Protein AF-A0A2N5DD14-F1 (afdb_monomer)

Radius of gyration: 18.87 Å; Cα contacts (8 Å, |Δi|>4): 215; chains: 1; bounding box: 62×56×40 Å

pLDDT: mean 88.47, std 14.13, range [37.41, 98.44]

Secondary structure (DSSP, 8-state):
------------PPPPPPEEEE--HHHHTTSPPBSEEEE-SSEEEEEEE-SS---GGGEEEEEE-SSSS-EEEEEESS---------SEEEEEEETTTTT--S-SEEEE-S-B----

Mean predicted aligned error: 7.29 Å

Sequence (117 aa):
MLAGLLLSGCATVPSRPPRLLPGDPELYGELEPLLDVRSEPDALVIRLKSQGCLRKEDLRFFVEGKDAIPDVAFARRRLETCKTTGPGSAEIRFGWSELGIAGATAVRVLNPIGKAG

Solvent-accessible surface area (backbone atoms only — not comparable to full-atom values): 7132 Å² total; per-residue (Å²): 134,86,88,82,87,85,82,84,77,84,80,77,74,82,62,75,41,37,43,82,38,81,40,58,58,91,82,26,58,87,41,52,58,25,53,43,75,47,64,42,70,66,28,44,37,39,26,29,78,29,59,50,70,76,50,72,87,33,44,43,75,50,70,52,65,93,51,100,53,32,39,36,38,53,41,76,74,53,81,82,81,69,96,54,94,44,53,66,48,44,81,44,80,42,42,31,71,77,66,68,53,74,89,49,72,36,35,28,39,35,37,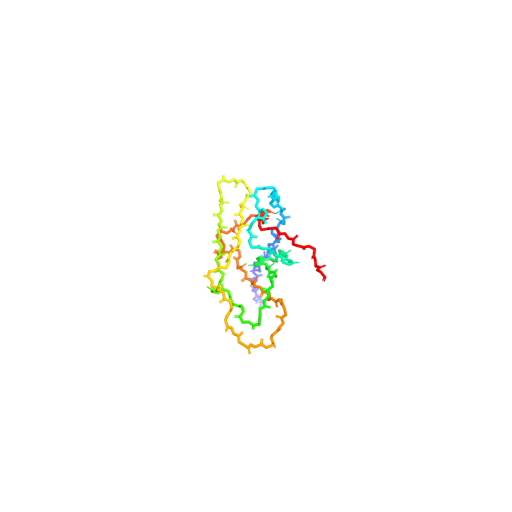33,69,48,78,78,126

Structure (mmCIF, N/CA/C/O backbone):
data_AF-A0A2N5DD14-F1
#
_entry.id   AF-A0A2N5DD14-F1
#
loop_
_atom_site.group_PDB
_atom_site.id
_atom_site.type_symbol
_atom_site.label_atom_id
_atom_site.label_alt_id
_atom_site.label_comp_id
_atom_site.label_asym_id
_atom_site.label_entity_id
_atom_site.label_seq_id
_atom_site.pdbx_PDB_ins_code
_atom_site.Cartn_x
_atom_site.Cartn_y
_atom_site.Cartn_z
_atom_site.occupancy
_atom_site.B_iso_or_equiv
_atom_site.auth_seq_id
_atom_site.auth_comp_id
_atom_site.auth_asym_id
_atom_site.auth_atom_id
_atom_site.pdbx_PDB_model_num
ATOM 1 N N . MET A 1 1 ? 43.335 -42.421 8.052 1.00 40.50 1 MET A N 1
ATOM 2 C CA . MET A 1 1 ? 43.584 -41.146 7.342 1.00 40.50 1 MET A CA 1
ATOM 3 C C . MET A 1 1 ? 42.245 -40.527 6.968 1.00 40.50 1 MET A C 1
ATOM 5 O O . MET A 1 1 ? 41.300 -41.273 6.758 1.00 40.50 1 MET A O 1
ATOM 9 N N . LEU A 1 2 ? 42.166 -39.196 7.042 1.00 48.41 2 LEU A N 1
ATOM 10 C CA . LEU A 1 2 ? 40.971 -38.378 7.285 1.00 48.41 2 LEU A CA 1
ATOM 11 C C . LEU A 1 2 ? 39.877 -38.439 6.202 1.00 48.41 2 LEU A C 1
ATOM 13 O O . LEU A 1 2 ? 40.163 -38.393 5.010 1.00 48.41 2 LEU A O 1
ATOM 17 N N . ALA A 1 3 ? 38.625 -38.424 6.670 1.00 54.78 3 ALA A N 1
ATOM 18 C CA . ALA A 1 3 ? 37.425 -38.104 5.905 1.00 54.78 3 ALA A CA 1
ATOM 19 C C . ALA A 1 3 ? 37.281 -36.579 5.745 1.00 54.78 3 ALA A C 1
ATOM 21 O O . ALA A 1 3 ? 37.425 -35.842 6.720 1.00 54.78 3 ALA A O 1
ATOM 22 N N . GLY A 1 4 ? 36.975 -36.111 4.534 1.00 58.41 4 GLY A N 1
ATOM 23 C CA . GLY A 1 4 ? 36.654 -34.711 4.250 1.00 58.41 4 GLY A CA 1
ATOM 24 C C . GLY A 1 4 ? 35.195 -34.571 3.826 1.00 58.41 4 GLY A C 1
ATOM 25 O O . GLY A 1 4 ? 34.841 -34.966 2.719 1.00 58.41 4 GLY A O 1
ATOM 26 N N . LEU A 1 5 ? 34.350 -34.013 4.698 1.00 62.62 5 LEU A N 1
ATOM 27 C CA . LEU A 1 5 ? 33.008 -33.555 4.336 1.00 62.62 5 LEU A CA 1
ATOM 28 C C . LEU A 1 5 ? 33.111 -32.154 3.719 1.00 62.62 5 LEU A C 1
ATOM 30 O O . LEU A 1 5 ? 33.449 -31.192 4.405 1.00 62.62 5 LEU A O 1
ATOM 34 N N . LEU A 1 6 ? 32.802 -32.041 2.429 1.00 67.19 6 LEU A N 1
ATOM 35 C CA . LEU A 1 6 ? 32.624 -30.761 1.747 1.00 67.19 6 LEU A CA 1
ATOM 36 C C . LEU A 1 6 ? 31.186 -30.277 1.983 1.00 67.19 6 LEU A C 1
ATOM 38 O O . LEU A 1 6 ? 30.246 -30.781 1.376 1.00 67.19 6 LEU A O 1
ATOM 42 N N . LEU A 1 7 ? 31.014 -29.306 2.878 1.00 65.31 7 LEU A N 1
ATOM 43 C CA . LEU A 1 7 ? 29.762 -28.568 3.049 1.00 65.31 7 LEU A CA 1
ATOM 44 C C . LEU A 1 7 ? 29.758 -27.379 2.078 1.00 65.31 7 LEU A C 1
ATOM 46 O O . LEU A 1 7 ? 30.344 -26.335 2.357 1.00 65.31 7 LEU A O 1
ATOM 50 N N . SER A 1 8 ? 29.105 -27.528 0.927 1.00 66.50 8 SER A N 1
ATOM 51 C CA . SER A 1 8 ? 28.766 -26.402 0.053 1.00 66.50 8 SER A CA 1
ATOM 52 C C . SER A 1 8 ? 27.584 -25.637 0.657 1.00 66.50 8 SER A C 1
ATOM 54 O O . SER A 1 8 ? 26.443 -26.093 0.587 1.00 66.50 8 SER A O 1
ATOM 56 N N . GLY A 1 9 ? 27.849 -24.489 1.281 1.00 64.25 9 GLY A N 1
ATOM 57 C CA . GLY A 1 9 ? 26.807 -23.577 1.751 1.00 64.25 9 GLY A CA 1
ATOM 58 C C . GLY A 1 9 ? 26.237 -22.753 0.596 1.00 64.25 9 GLY A C 1
ATOM 59 O O . GLY A 1 9 ? 26.970 -22.004 -0.047 1.00 64.25 9 GLY A O 1
ATOM 60 N N . CYS A 1 10 ? 24.932 -22.856 0.337 1.00 68.88 10 CYS A N 1
ATOM 61 C CA . CYS A 1 10 ? 24.231 -21.903 -0.521 1.00 68.88 10 CYS A CA 1
ATOM 62 C C . CYS A 1 10 ? 24.156 -20.554 0.201 1.00 68.88 10 CYS A C 1
ATOM 64 O O . CYS A 1 10 ? 23.363 -20.382 1.125 1.00 68.88 10 CYS A O 1
ATOM 66 N N . ALA A 1 11 ? 24.978 -19.591 -0.212 1.00 67.88 11 ALA A N 1
ATOM 67 C CA . ALA A 1 11 ? 24.823 -18.209 0.216 1.00 67.88 11 ALA A CA 1
ATOM 68 C C . ALA A 1 11 ? 23.589 -17.615 -0.481 1.00 67.88 11 ALA A C 1
ATOM 70 O O . ALA A 1 11 ? 23.653 -17.179 -1.629 1.00 67.88 11 ALA A O 1
ATOM 71 N N . THR A 1 12 ? 22.442 -17.613 0.197 1.00 64.75 12 THR A N 1
ATOM 72 C CA . THR A 1 12 ? 21.288 -16.818 -0.231 1.00 64.75 12 THR A CA 1
ATOM 73 C C . THR A 1 12 ? 21.621 -15.347 -0.010 1.00 64.75 12 THR A C 1
ATOM 75 O O . THR A 1 12 ? 21.676 -14.886 1.130 1.00 64.75 12 THR A O 1
ATOM 78 N N . VAL A 1 13 ? 21.885 -14.610 -1.091 1.00 63.03 13 VAL A N 1
ATOM 79 C CA . VAL A 1 13 ? 22.042 -13.152 -1.029 1.00 63.03 13 VAL A CA 1
ATOM 80 C C . VAL A 1 13 ? 20.707 -12.563 -0.560 1.00 63.03 13 VAL A C 1
ATOM 82 O O . VAL A 1 13 ? 19.687 -12.863 -1.185 1.00 63.03 13 VAL A O 1
ATOM 85 N N . PRO A 1 14 ? 20.673 -11.748 0.512 1.00 62.00 14 PRO A N 1
ATOM 86 C CA . PRO A 1 14 ? 19.450 -11.075 0.922 1.00 62.00 14 PRO A CA 1
ATOM 87 C C . PRO A 1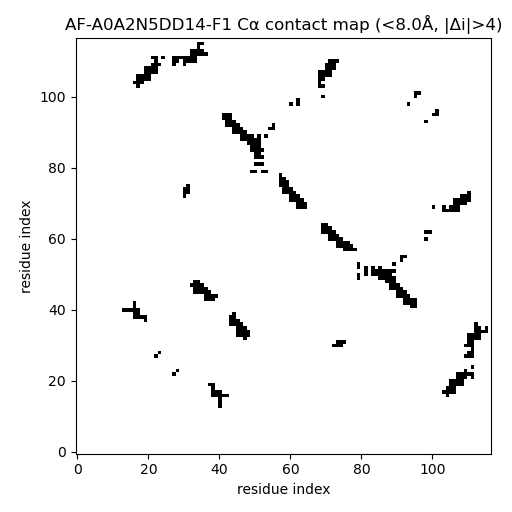 14 ? 18.913 -10.252 -0.248 1.00 62.00 14 PRO A C 1
ATOM 89 O O . PRO A 1 14 ? 19.606 -9.373 -0.770 1.00 62.00 14 PRO A O 1
ATOM 92 N N . SER A 1 15 ? 17.691 -10.544 -0.684 1.00 71.12 15 SER A N 1
ATOM 93 C CA . SER A 1 15 ? 17.016 -9.745 -1.698 1.00 71.12 15 SER A CA 1
ATOM 94 C C . SER A 1 15 ? 16.822 -8.337 -1.147 1.00 71.12 15 SER A C 1
ATOM 96 O O . SER A 1 15 ? 16.156 -8.135 -0.130 1.00 71.12 15 SER A O 1
ATOM 98 N N . ARG A 1 16 ? 17.442 -7.347 -1.798 1.00 87.12 16 ARG A N 1
ATOM 99 C CA . ARG A 1 16 ? 17.208 -5.941 -1.471 1.00 87.12 16 ARG A CA 1
ATOM 100 C C . ARG A 1 16 ? 15.715 -5.648 -1.682 1.00 87.12 16 ARG A C 1
ATOM 102 O O . ARG A 1 16 ? 15.214 -5.974 -2.758 1.00 87.12 16 ARG A O 1
ATOM 109 N N . PRO A 1 17 ? 15.024 -5.023 -0.714 1.00 91.94 17 PRO A N 1
ATOM 110 C CA . PRO A 1 17 ? 13.628 -4.650 -0.890 1.00 91.94 17 PRO A CA 1
ATOM 111 C C . PRO A 1 17 ? 13.452 -3.686 -2.079 1.00 91.94 17 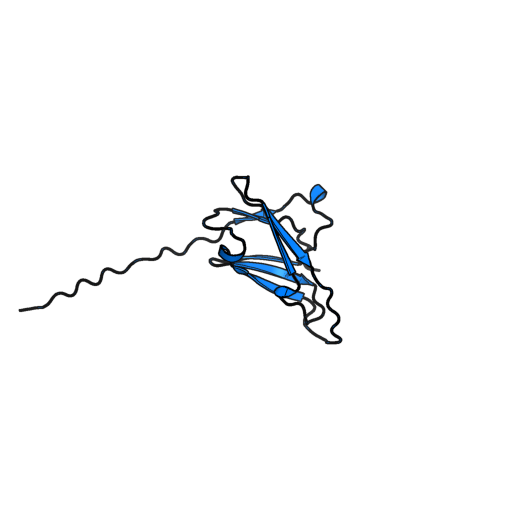PRO A C 1
ATOM 113 O O . PRO A 1 17 ? 14.332 -2.842 -2.305 1.00 91.94 17 PRO A O 1
ATOM 116 N N . PRO A 1 18 ? 12.336 -3.765 -2.829 1.00 95.12 18 PRO A N 1
ATOM 117 C CA . PRO A 1 18 ? 12.037 -2.817 -3.897 1.00 95.12 18 PRO A CA 1
ATOM 118 C C . PRO A 1 18 ? 12.021 -1.376 -3.376 1.00 95.12 18 PRO A C 1
ATOM 120 O O . PRO A 1 18 ? 11.519 -1.108 -2.284 1.00 95.12 18 PRO A O 1
ATOM 123 N N . ARG A 1 19 ? 12.520 -0.412 -4.154 1.00 97.31 19 ARG A N 1
ATOM 124 C CA . ARG A 1 19 ? 12.324 1.009 -3.818 1.00 97.31 19 ARG A CA 1
ATOM 125 C C . ARG A 1 19 ? 10.861 1.402 -4.009 1.00 97.31 19 ARG A C 1
ATOM 127 O O . ARG A 1 19 ? 10.248 1.001 -4.992 1.00 97.31 19 ARG A O 1
ATOM 134 N N . LEU A 1 20 ? 10.331 2.233 -3.120 1.00 97.81 20 LEU A N 1
ATOM 135 C CA . LEU A 1 20 ? 8.981 2.772 -3.266 1.00 97.81 20 LEU A CA 1
ATOM 136 C C . LEU A 1 20 ? 9.019 4.074 -4.056 1.00 97.81 20 LEU A C 1
ATOM 138 O O . LEU A 1 20 ? 9.810 4.966 -3.750 1.00 97.81 20 LEU A O 1
ATOM 142 N N . LEU A 1 21 ? 8.163 4.169 -5.067 1.00 97.38 21 LEU A N 1
ATOM 143 C CA . LEU A 1 21 ? 7.899 5.396 -5.805 1.00 97.38 21 LEU A CA 1
ATOM 144 C C . LEU A 1 21 ? 6.481 5.883 -5.489 1.00 97.38 21 LEU A C 1
ATOM 146 O O . LEU A 1 21 ? 5.579 5.054 -5.351 1.00 97.38 21 LEU A O 1
ATOM 150 N N . PRO A 1 22 ? 6.257 7.200 -5.393 1.00 95.88 22 PRO A N 1
ATOM 151 C CA . PRO A 1 22 ? 4.915 7.731 -5.222 1.00 95.88 22 PRO A CA 1
ATOM 152 C C . PRO A 1 22 ? 4.106 7.610 -6.522 1.00 95.88 22 PRO A C 1
ATOM 154 O O . PRO A 1 22 ? 4.656 7.695 -7.630 1.00 95.88 22 PRO A O 1
ATOM 157 N N . GLY A 1 23 ? 2.798 7.412 -6.373 1.00 94.38 23 GLY A N 1
ATOM 158 C CA . GLY A 1 23 ? 1.809 7.671 -7.415 1.00 94.38 23 GLY A CA 1
ATOM 159 C C . GLY A 1 23 ? 1.600 9.166 -7.654 1.00 94.38 23 GLY A C 1
ATOM 160 O O . GLY A 1 23 ? 2.061 10.007 -6.881 1.00 94.38 23 GLY A O 1
ATOM 161 N N . ASP A 1 24 ? 0.899 9.485 -8.739 1.00 93.31 24 ASP A N 1
ATOM 162 C CA . ASP A 1 24 ? 0.490 10.853 -9.049 1.00 93.31 24 ASP A CA 1
ATOM 163 C C . ASP A 1 24 ? -0.698 11.274 -8.155 1.00 93.31 24 ASP A C 1
ATOM 165 O O . ASP A 1 24 ? -1.774 10.673 -8.253 1.00 93.31 24 ASP A O 1
ATOM 169 N N . PRO A 1 25 ? -0.538 12.280 -7.274 1.00 89.12 25 PRO A N 1
ATOM 170 C CA . PRO A 1 25 ? -1.609 12.714 -6.384 1.00 89.12 25 PRO A CA 1
ATOM 171 C C . PRO A 1 25 ? -2.804 13.335 -7.122 1.00 89.12 25 PRO A C 1
ATOM 173 O O . PRO A 1 25 ? -3.910 13.286 -6.586 1.00 89.12 25 PRO A O 1
ATOM 176 N N . GLU A 1 26 ? -2.622 13.889 -8.325 1.00 91.62 26 GLU A N 1
ATOM 177 C CA . GLU A 1 26 ? -3.724 14.467 -9.109 1.00 91.62 26 GLU A CA 1
ATOM 178 C C . GLU A 1 26 ? -4.627 13.379 -9.702 1.00 91.62 26 GLU A C 1
ATOM 180 O O . GLU A 1 26 ? -5.833 13.573 -9.839 1.00 91.62 26 GLU A O 1
ATOM 185 N N . LEU A 1 27 ? -4.056 12.210 -10.009 1.00 93.06 27 LEU A N 1
ATOM 186 C CA . LEU A 1 27 ? -4.790 11.075 -10.573 1.00 93.06 27 LEU A CA 1
ATOM 187 C C . LEU A 1 27 ? -5.386 10.156 -9.501 1.00 93.06 27 LEU A C 1
ATOM 189 O O . LEU A 1 27 ? -6.436 9.554 -9.719 1.00 93.06 27 LEU A O 1
ATOM 193 N N . TYR A 1 28 ? -4.718 10.031 -8.352 1.00 94.06 28 TYR A N 1
ATOM 194 C CA . TYR A 1 28 ? -5.025 9.005 -7.350 1.00 94.06 28 TYR A CA 1
ATOM 195 C C . TYR A 1 28 ? -5.390 9.560 -5.966 1.00 94.06 28 TYR A C 1
ATOM 197 O O . TYR A 1 28 ? -5.485 8.795 -5.006 1.00 94.06 28 TYR A O 1
ATOM 205 N N . GLY A 1 29 ? -5.634 10.869 -5.844 1.00 90.56 29 GLY A N 1
ATOM 206 C CA . GLY A 1 29 ? -5.934 11.535 -4.569 1.00 90.56 29 GLY A CA 1
ATOM 207 C C . GLY A 1 29 ? -7.165 11.005 -3.819 1.00 90.56 29 GLY A C 1
ATOM 208 O O . GLY A 1 29 ? -7.225 11.123 -2.599 1.00 90.56 29 GLY A O 1
ATOM 209 N N . GLU A 1 30 ? -8.103 10.368 -4.524 1.00 91.81 30 GLU A N 1
ATOM 210 C CA . GLU A 1 30 ? -9.331 9.787 -3.955 1.00 91.81 30 GLU A CA 1
ATOM 211 C C . GLU A 1 30 ? -9.169 8.325 -3.488 1.00 91.81 30 GLU A C 1
ATOM 213 O O . GLU A 1 30 ? -10.113 7.727 -2.964 1.00 91.81 30 GLU A O 1
ATOM 218 N N . LEU A 1 31 ? -7.997 7.705 -3.689 1.00 95.56 31 LEU A N 1
ATOM 219 C CA . LEU A 1 31 ? -7.730 6.359 -3.171 1.00 95.56 31 LEU A CA 1
ATOM 220 C C . LEU A 1 31 ? -7.606 6.366 -1.640 1.00 95.56 31 LEU A C 1
ATOM 222 O O . LEU A 1 31 ? -7.332 7.393 -1.025 1.00 95.56 31 LEU A O 1
ATOM 226 N N . GLU A 1 32 ? -7.751 5.187 -1.019 1.00 94.75 32 GLU A N 1
ATOM 227 C CA . GLU A 1 32 ? -7.600 5.030 0.435 1.00 94.75 32 GLU A CA 1
ATOM 228 C C . GLU A 1 32 ? -6.255 5.626 0.896 1.00 94.75 32 GLU A C 1
ATOM 230 O O . GLU A 1 32 ? -5.201 5.146 0.466 1.00 94.75 32 GLU A O 1
ATOM 235 N N . PRO A 1 33 ? -6.249 6.641 1.772 1.00 95.06 33 PRO A N 1
ATOM 236 C CA . PRO A 1 33 ? -5.013 7.267 2.202 1.00 95.06 33 PRO A CA 1
ATOM 237 C C . PRO A 1 33 ? -4.238 6.356 3.155 1.00 95.06 33 PRO A C 1
ATOM 239 O O . PRO A 1 33 ? -4.772 5.836 4.141 1.00 95.06 33 PRO A O 1
ATOM 242 N N . LEU A 1 34 ? -2.944 6.207 2.886 1.00 97.25 34 LEU A N 1
ATOM 243 C CA . LEU A 1 34 ? -2.009 5.548 3.790 1.00 97.25 34 LEU A CA 1
ATOM 244 C C . LEU A 1 34 ? -1.419 6.584 4.748 1.00 97.25 34 LEU A C 1
ATOM 246 O O . LEU A 1 34 ? -1.117 7.710 4.366 1.00 97.25 34 LEU A O 1
ATOM 250 N N . LEU A 1 35 ? -1.230 6.198 6.003 1.00 96.81 35 LEU A N 1
ATOM 251 C CA . LEU A 1 35 ? -0.475 6.974 6.988 1.00 96.81 35 LEU A CA 1
ATOM 252 C C . LEU A 1 35 ? 1.034 6.765 6.838 1.00 96.81 35 LEU A C 1
ATOM 254 O O . LEU A 1 35 ? 1.811 7.624 7.239 1.00 96.81 35 LEU A O 1
ATOM 258 N N . ASP A 1 36 ? 1.440 5.595 6.345 1.00 97.12 36 ASP A N 1
ATOM 259 C CA . ASP A 1 36 ? 2.831 5.242 6.076 1.00 97.12 36 ASP A CA 1
ATOM 260 C C . ASP A 1 36 ? 2.899 4.037 5.133 1.00 97.12 36 ASP A C 1
ATOM 262 O O . ASP A 1 36 ? 1.960 3.234 5.057 1.00 97.12 36 ASP A O 1
ATOM 266 N N . VAL A 1 37 ? 4.026 3.893 4.445 1.00 97.94 37 VAL A N 1
ATOM 267 C CA . VAL A 1 37 ? 4.341 2.716 3.642 1.00 97.94 37 VAL A CA 1
ATOM 268 C C . VAL A 1 37 ? 5.842 2.461 3.647 1.00 97.94 37 VAL A C 1
ATOM 270 O O . VAL A 1 37 ? 6.650 3.359 3.417 1.00 97.94 37 VAL A O 1
ATOM 273 N N . ARG A 1 38 ? 6.227 1.207 3.884 1.00 97.62 38 ARG A N 1
ATOM 274 C CA . ARG A 1 38 ? 7.629 0.786 3.905 1.00 97.62 38 ARG A CA 1
ATOM 275 C C . ARG A 1 38 ? 7.834 -0.512 3.147 1.00 97.62 38 ARG A C 1
ATOM 277 O O . ARG A 1 38 ? 6.987 -1.403 3.145 1.00 97.62 38 ARG A O 1
ATOM 284 N N . SER A 1 39 ? 8.997 -0.601 2.522 1.00 97.56 39 SER A N 1
ATOM 285 C CA . SER A 1 39 ? 9.439 -1.779 1.794 1.00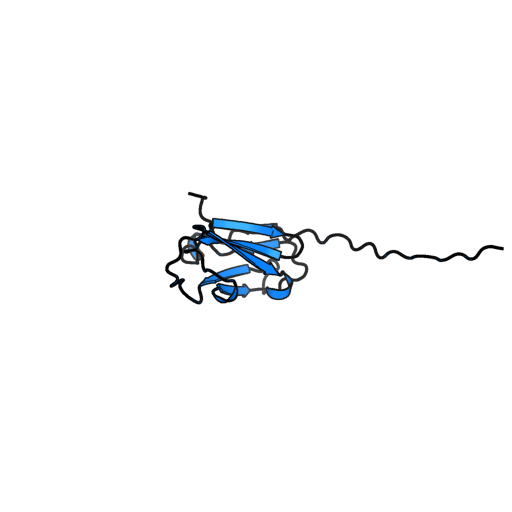 97.56 39 SER A CA 1
ATOM 286 C C . SER A 1 39 ? 10.391 -2.584 2.667 1.00 97.56 39 SER A C 1
ATOM 288 O O . SER A 1 39 ? 11.411 -2.065 3.123 1.00 97.56 39 SER A O 1
ATOM 290 N N . GLU A 1 40 ? 10.050 -3.843 2.907 1.00 96.06 40 GLU A N 1
ATOM 291 C CA . GLU A 1 40 ? 10.856 -4.811 3.645 1.00 96.06 40 GLU A CA 1
ATOM 292 C C . GLU A 1 40 ? 11.276 -5.965 2.719 1.00 96.06 40 GLU A C 1
ATOM 294 O O . GLU A 1 40 ? 10.686 -6.134 1.651 1.00 96.06 40 GLU A O 1
ATOM 299 N N . PRO A 1 41 ? 12.310 -6.759 3.060 1.00 94.00 41 PRO A N 1
ATOM 300 C CA . PRO A 1 41 ? 12.849 -7.774 2.148 1.00 94.00 41 PRO A CA 1
ATOM 301 C C . PRO A 1 41 ? 11.817 -8.774 1.600 1.00 94.00 41 PRO A C 1
ATOM 303 O O . PRO A 1 41 ? 11.923 -9.188 0.448 1.00 94.00 41 PRO A O 1
ATOM 306 N N . ASP A 1 42 ? 10.812 -9.138 2.398 1.00 94.25 42 ASP A N 1
ATOM 307 C CA . ASP A 1 42 ? 9.771 -10.123 2.074 1.00 94.25 42 ASP A CA 1
ATOM 308 C C . ASP A 1 42 ? 8.361 -9.520 1.925 1.00 94.25 42 ASP A C 1
ATOM 310 O O . ASP A 1 42 ? 7.438 -10.236 1.521 1.00 94.25 42 ASP A O 1
ATOM 314 N N . ALA A 1 43 ? 8.170 -8.224 2.203 1.00 96.94 43 ALA A N 1
ATOM 315 C CA . ALA A 1 43 ? 6.847 -7.608 2.148 1.00 96.94 43 ALA A CA 1
ATOM 316 C C . ALA A 1 43 ? 6.815 -6.095 1.902 1.00 96.94 43 ALA A C 1
ATOM 318 O O . ALA A 1 43 ? 7.734 -5.354 2.248 1.00 96.94 43 ALA A O 1
ATOM 319 N N . LEU A 1 44 ? 5.657 -5.641 1.428 1.00 98.25 44 LEU A N 1
ATOM 320 C CA . LEU A 1 44 ? 5.197 -4.263 1.537 1.00 98.25 44 LEU A CA 1
ATOM 321 C C . LEU A 1 44 ? 4.374 -4.122 2.819 1.00 98.25 44 LEU A C 1
ATOM 323 O O . LEU A 1 44 ? 3.396 -4.851 3.016 1.00 98.25 44 LEU A O 1
ATOM 327 N N . VAL A 1 45 ? 4.747 -3.189 3.693 1.00 98.44 45 VAL A N 1
ATOM 328 C CA . VAL A 1 45 ? 3.960 -2.878 4.891 1.00 98.44 45 VAL A CA 1
ATOM 329 C C . VAL A 1 45 ? 3.316 -1.517 4.736 1.00 98.44 45 VAL A C 1
ATOM 331 O O . VAL A 1 45 ? 4.000 -0.525 4.487 1.00 98.44 45 VAL A O 1
ATOM 334 N N . ILE A 1 46 ? 1.999 -1.480 4.905 1.00 98.44 46 ILE A N 1
ATOM 335 C CA . ILE A 1 46 ? 1.203 -0.257 4.872 1.00 98.44 46 ILE A CA 1
ATOM 336 C C . ILE A 1 46 ? 0.631 0.021 6.254 1.00 98.44 46 ILE A C 1
ATOM 338 O O . ILE A 1 46 ? 0.261 -0.903 6.982 1.00 98.44 46 ILE A O 1
ATOM 342 N N . ARG A 1 47 ? 0.512 1.297 6.603 1.00 98.06 47 ARG A N 1
ATOM 343 C CA . ARG A 1 47 ? -0.192 1.746 7.803 1.00 98.06 47 ARG A CA 1
ATOM 344 C C . ARG A 1 47 ? -1.368 2.605 7.389 1.00 98.06 47 ARG A C 1
ATOM 346 O O . ARG A 1 47 ? -1.200 3.527 6.600 1.00 98.06 47 ARG A O 1
ATOM 353 N N . LEU A 1 48 ? -2.551 2.326 7.924 1.00 96.06 48 LEU A N 1
ATOM 354 C CA . LEU A 1 48 ? -3.774 3.082 7.632 1.00 96.06 48 LEU A CA 1
ATOM 355 C C . LEU A 1 48 ? -4.490 3.435 8.928 1.00 96.06 48 LEU A C 1
ATOM 357 O O . LEU A 1 48 ? -4.230 2.832 9.972 1.00 96.06 48 LEU A O 1
ATOM 361 N N . LYS A 1 49 ? -5.427 4.382 8.860 1.00 94.69 49 LYS A N 1
ATOM 362 C CA . LYS A 1 49 ? -6.328 4.681 9.979 1.00 94.69 49 LYS A CA 1
ATOM 363 C C . LYS A 1 49 ? -7.118 3.426 10.369 1.00 94.69 49 LYS A C 1
ATOM 365 O O . LYS A 1 49 ? -7.497 2.645 9.503 1.00 94.69 49 LYS A O 1
ATOM 370 N N . SER A 1 50 ? -7.367 3.221 11.654 1.00 94.38 50 SER A N 1
ATOM 371 C CA . SER A 1 50 ? -8.104 2.056 12.151 1.00 94.38 50 SER A CA 1
ATOM 372 C C . SER A 1 50 ? -9.010 2.449 13.310 1.00 94.38 50 SER A C 1
ATOM 374 O O . SER A 1 50 ? -8.693 3.376 14.057 1.00 94.38 50 SER A O 1
ATOM 376 N N . GLN A 1 51 ? -10.135 1.752 13.455 1.00 92.88 51 GLN A N 1
ATOM 377 C CA . GLN A 1 51 ? -10.975 1.781 14.659 1.00 92.88 51 GLN A CA 1
ATOM 378 C C . GLN A 1 51 ? -10.591 0.665 15.646 1.00 92.88 51 GLN A C 1
ATOM 380 O O . GLN A 1 51 ? -11.210 0.515 16.697 1.00 92.88 51 GLN A O 1
ATOM 385 N N . GLY A 1 52 ? -9.548 -0.109 15.333 1.00 92.75 52 GLY A N 1
ATOM 386 C CA . GLY A 1 52 ? -8.987 -1.132 16.208 1.00 92.75 52 GLY A CA 1
ATOM 387 C C . GLY A 1 52 ? -9.319 -2.564 15.811 1.00 92.75 52 GLY A C 1
ATOM 388 O O . GLY A 1 52 ? -8.891 -3.484 16.505 1.00 92.75 52 GLY A O 1
ATOM 389 N N . CYS A 1 53 ? -10.061 -2.778 14.724 1.00 92.75 53 CYS A N 1
ATOM 390 C CA . CYS A 1 53 ? -10.383 -4.120 14.244 1.00 92.75 53 CYS A CA 1
ATOM 391 C C . CYS A 1 53 ? -10.073 -4.348 12.766 1.00 92.75 53 CYS A C 1
ATOM 393 O O . CYS A 1 53 ? -10.425 -5.414 12.267 1.00 92.75 53 CYS A O 1
ATOM 395 N N . LEU A 1 54 ? -9.408 -3.409 12.084 1.00 94.75 54 LEU A N 1
ATOM 396 C CA . LEU A 1 54 ? -8.957 -3.600 10.709 1.00 94.75 54 LEU A CA 1
ATOM 397 C C . LEU A 1 54 ? -8.084 -4.851 10.580 1.00 94.75 54 LEU A C 1
ATOM 399 O O . LEU A 1 54 ? -7.044 -4.963 11.236 1.00 94.75 54 LEU A O 1
ATOM 403 N N . ARG A 1 55 ? -8.480 -5.764 9.692 1.00 94.88 55 ARG A N 1
ATOM 404 C CA . ARG A 1 55 ? -7.694 -6.945 9.338 1.00 94.88 55 ARG A CA 1
ATOM 405 C C . ARG A 1 55 ? -7.318 -6.926 7.869 1.00 94.88 55 ARG A C 1
ATOM 407 O O . ARG A 1 55 ? -7.901 -6.221 7.050 1.00 94.88 55 ARG A O 1
ATOM 414 N N . LYS A 1 56 ? -6.345 -7.754 7.511 1.00 97.06 56 LYS A N 1
ATOM 415 C CA . LYS A 1 56 ? -5.854 -7.848 6.138 1.00 97.06 56 LYS A CA 1
ATOM 416 C C . LYS A 1 56 ? -6.951 -8.254 5.148 1.00 97.06 56 LYS A C 1
ATOM 418 O O . LYS A 1 56 ? -7.018 -7.709 4.052 1.00 97.06 56 LYS A O 1
ATOM 423 N N . GLU A 1 57 ? -7.847 -9.155 5.544 1.00 96.38 57 GLU A N 1
ATOM 424 C CA . GLU A 1 57 ? -8.985 -9.608 4.735 1.00 96.38 57 GLU A CA 1
ATOM 425 C C . GLU A 1 57 ? -10.046 -8.523 4.466 1.00 96.38 57 GLU A C 1
ATOM 427 O O . GLU A 1 57 ? -10.866 -8.677 3.548 1.00 96.38 57 GLU A O 1
ATOM 432 N N . ASP A 1 58 ? -10.022 -7.435 5.245 1.00 97.00 58 ASP A N 1
ATOM 433 C CA . ASP A 1 58 ? -10.853 -6.242 5.051 1.00 97.00 58 ASP A CA 1
ATOM 434 C C . ASP A 1 58 ? -10.285 -5.301 3.997 1.00 97.00 58 ASP A C 1
ATOM 436 O O . ASP A 1 58 ? -10.969 -4.365 3.583 1.00 97.00 58 ASP A O 1
ATOM 440 N N . LEU A 1 59 ? -9.065 -5.563 3.534 1.00 97.94 59 LEU A N 1
ATOM 441 C CA . LEU A 1 59 ? -8.435 -4.844 2.448 1.00 97.94 59 LEU A CA 1
ATOM 442 C C . LEU A 1 59 ? -8.493 -5.647 1.144 1.00 97.94 59 LEU A C 1
ATOM 444 O O . LEU A 1 59 ? -8.686 -6.870 1.086 1.00 97.94 59 LEU A O 1
ATOM 448 N N . ARG A 1 60 ? -8.351 -4.909 0.055 1.00 97.88 60 ARG A N 1
ATOM 449 C CA . ARG A 1 60 ? -8.085 -5.406 -1.287 1.00 97.88 60 ARG A CA 1
ATOM 450 C C . ARG A 1 60 ? -6.889 -4.663 -1.834 1.00 97.88 60 ARG A C 1
ATOM 452 O O . ARG A 1 60 ? -6.688 -3.501 -1.495 1.00 97.88 60 ARG A O 1
ATOM 459 N N . PHE A 1 61 ? -6.129 -5.342 -2.678 1.00 97.94 61 PHE A N 1
ATOM 460 C CA . PHE A 1 61 ? -5.084 -4.720 -3.464 1.00 97.94 61 PHE A CA 1
ATOM 461 C C . PHE A 1 61 ? -5.381 -4.888 -4.952 1.00 97.94 61 PHE A C 1
ATOM 463 O O . PHE A 1 61 ? -6.053 -5.838 -5.361 1.00 97.94 61 PHE A O 1
ATOM 470 N N . PHE A 1 62 ? -4.872 -3.953 -5.739 1.00 97.56 62 PHE A N 1
ATOM 471 C CA . PHE A 1 62 ? -4.817 -4.003 -7.190 1.00 97.56 62 PHE A CA 1
ATOM 472 C C . PHE A 1 62 ? -3.360 -3.835 -7.611 1.00 97.56 62 PHE A C 1
ATOM 474 O O . PHE A 1 62 ? -2.661 -3.000 -7.037 1.00 97.56 62 PHE A O 1
ATOM 481 N N . VAL A 1 63 ? -2.915 -4.633 -8.582 1.00 97.69 63 VAL A N 1
ATOM 482 C CA . VAL A 1 63 ? -1.568 -4.554 -9.154 1.00 97.69 63 VAL A CA 1
ATOM 483 C C . VAL A 1 63 ? -1.685 -4.506 -10.671 1.00 97.69 63 VAL A C 1
ATOM 485 O O . VAL A 1 63 ? -2.322 -5.376 -11.265 1.00 97.69 63 VAL A O 1
ATOM 488 N N . GLU A 1 64 ? -1.059 -3.507 -11.287 1.00 95.19 64 GLU A N 1
ATOM 489 C CA . GLU A 1 64 ? -0.882 -3.411 -12.738 1.00 95.19 64 GLU A CA 1
ATOM 490 C C . GLU A 1 64 ? 0.612 -3.535 -13.048 1.00 95.19 64 GLU A C 1
ATOM 492 O O . GLU A 1 64 ? 1.444 -2.833 -12.478 1.00 95.19 64 GLU A O 1
ATOM 497 N N . GLY A 1 65 ? 0.951 -4.489 -13.914 1.00 87.44 65 GLY A N 1
ATOM 498 C CA . GLY A 1 65 ? 2.330 -4.925 -14.156 1.00 87.44 65 GLY A CA 1
ATOM 499 C C . GLY A 1 65 ? 2.778 -4.790 -15.608 1.00 87.44 65 GLY A C 1
ATOM 500 O O . GLY A 1 65 ? 3.781 -5.392 -15.980 1.00 87.44 65 GLY A O 1
ATOM 501 N N . LYS A 1 66 ? 2.027 -4.069 -16.451 1.00 75.62 66 LYS A N 1
ATOM 502 C CA . LYS A 1 66 ? 2.385 -3.863 -17.869 1.00 75.62 66 LYS A CA 1
ATOM 503 C C . LYS A 1 66 ? 3.671 -3.059 -18.060 1.00 75.62 66 LYS A C 1
ATOM 505 O O . LYS A 1 66 ? 4.324 -3.216 -19.088 1.00 75.62 66 LYS A O 1
ATOM 510 N N . ASP A 1 67 ? 4.038 -2.244 -17.078 1.00 76.75 67 ASP A N 1
ATOM 511 C CA . ASP A 1 67 ? 5.236 -1.415 -17.113 1.00 76.75 67 ASP A CA 1
ATOM 512 C C . A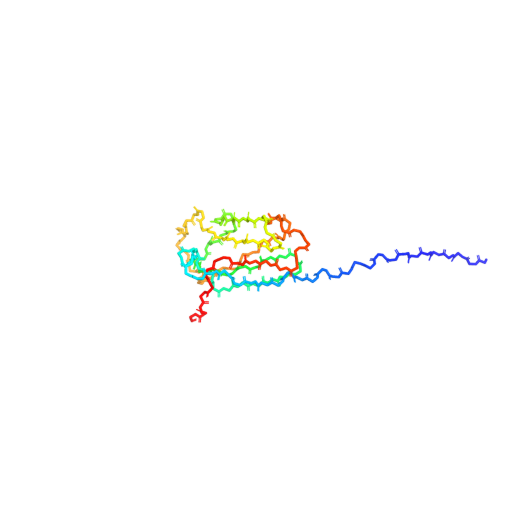SP A 1 67 ? 6.420 -2.066 -16.390 1.00 76.75 67 ASP A C 1
ATOM 514 O O . ASP A 1 67 ? 6.280 -2.986 -15.586 1.00 76.75 67 ASP A O 1
ATOM 518 N N . ALA A 1 68 ? 7.624 -1.539 -16.636 1.00 86.44 68 ALA A N 1
ATOM 519 C CA . ALA A 1 68 ? 8.846 -1.996 -15.968 1.00 86.44 68 ALA A CA 1
ATOM 520 C C . ALA A 1 68 ? 8.817 -1.813 -14.434 1.00 86.44 68 ALA A C 1
ATOM 522 O O . ALA A 1 68 ? 9.611 -2.430 -13.721 1.00 86.44 68 ALA A O 1
ATOM 523 N N . ILE A 1 69 ? 7.933 -0.946 -13.931 1.00 96.06 69 ILE A N 1
ATOM 524 C CA . ILE A 1 69 ? 7.698 -0.699 -12.509 1.00 96.06 69 ILE A CA 1
ATOM 525 C C . ILE A 1 69 ? 6.222 -1.001 -12.254 1.00 96.06 69 ILE A C 1
ATOM 527 O O . ILE A 1 69 ? 5.390 -0.258 -12.767 1.00 96.06 69 ILE A O 1
ATOM 531 N N . PRO A 1 70 ? 5.883 -2.053 -11.491 1.00 97.12 70 PRO A N 1
ATOM 532 C CA . PRO A 1 70 ? 4.495 -2.359 -11.197 1.00 97.12 70 PRO A CA 1
ATOM 533 C C . PRO A 1 70 ? 3.890 -1.287 -10.291 1.00 97.12 70 PRO A C 1
ATOM 535 O O . PRO A 1 70 ? 4.525 -0.818 -9.335 1.00 97.12 70 PRO A O 1
ATOM 538 N N . ASP A 1 71 ? 2.640 -0.959 -10.579 1.00 97.81 71 ASP A N 1
ATOM 539 C CA . ASP A 1 71 ? 1.812 -0.081 -9.770 1.00 97.81 71 ASP A CA 1
ATOM 540 C C . ASP A 1 71 ? 0.983 -0.927 -8.797 1.00 97.81 71 ASP A C 1
ATOM 542 O O . ASP A 1 71 ? 0.415 -1.951 -9.182 1.00 97.81 71 ASP A O 1
ATOM 546 N N . VAL A 1 72 ? 0.892 -0.504 -7.534 1.00 98.44 72 VAL A N 1
ATOM 547 C C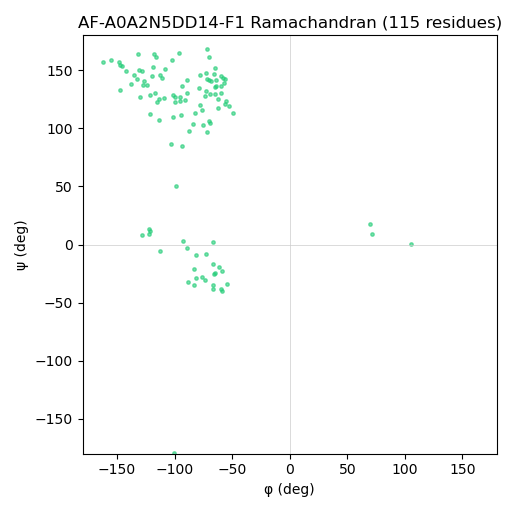A . VAL A 1 72 ? 0.058 -1.140 -6.506 1.00 98.44 72 VAL A CA 1
ATOM 548 C C . VAL A 1 72 ? -0.848 -0.121 -5.826 1.00 98.44 72 VAL A C 1
ATOM 550 O O . VAL A 1 72 ? -0.417 0.975 -5.461 1.00 98.44 72 VAL A O 1
ATOM 553 N N . ALA A 1 73 ? -2.103 -0.507 -5.614 1.00 98.31 73 ALA A N 1
ATOM 554 C CA . ALA A 1 73 ? -3.081 0.251 -4.845 1.00 98.31 73 ALA A CA 1
ATOM 555 C C . ALA A 1 73 ? -3.781 -0.639 -3.813 1.00 98.31 73 ALA A C 1
ATOM 557 O O . ALA A 1 73 ? -3.996 -1.825 -4.053 1.00 98.31 73 ALA A O 1
ATOM 558 N N . PHE A 1 74 ? -4.194 -0.052 -2.693 1.00 98.31 74 PHE A N 1
ATOM 559 C CA . PHE A 1 74 ? -4.950 -0.686 -1.617 1.00 98.31 74 PHE A CA 1
ATOM 560 C C . PHE A 1 74 ? -6.297 0.009 -1.420 1.00 98.31 74 PHE A C 1
ATOM 562 O O . PHE A 1 74 ? -6.406 1.223 -1.558 1.00 98.31 74 PHE A O 1
ATOM 569 N N . ALA A 1 75 ? -7.329 -0.748 -1.067 1.00 97.12 75 ALA A N 1
ATOM 570 C CA . ALA A 1 75 ? -8.651 -0.213 -0.763 1.00 97.12 75 ALA A CA 1
ATOM 571 C C . ALA A 1 75 ? -9.330 -1.030 0.335 1.00 97.12 75 ALA A C 1
ATOM 573 O O . ALA A 1 75 ? -9.084 -2.232 0.478 1.00 97.12 75 ALA A O 1
ATOM 574 N N . ARG A 1 76 ? -10.237 -0.402 1.087 1.00 96.56 76 ARG A N 1
ATOM 575 C CA . ARG A 1 76 ? -11.117 -1.128 2.006 1.00 96.56 76 ARG A CA 1
ATOM 576 C C . ARG A 1 76 ? -12.192 -1.870 1.233 1.00 96.56 76 ARG A C 1
ATOM 578 O O . ARG A 1 76 ? -12.947 -1.289 0.463 1.00 96.56 76 ARG A O 1
ATOM 585 N N . ARG A 1 77 ? -12.313 -3.163 1.511 1.00 96.31 77 ARG A N 1
ATOM 586 C CA . ARG A 1 77 ? -13.470 -3.976 1.129 1.00 96.31 77 ARG A CA 1
ATOM 587 C C . ARG A 1 77 ? -14.614 -3.843 2.124 1.00 96.31 77 ARG A C 1
ATOM 589 O O . ARG A 1 77 ? -15.771 -3.961 1.732 1.00 96.31 77 ARG A O 1
ATOM 596 N N . ARG A 1 78 ? -14.299 -3.699 3.413 1.00 94.44 78 ARG A N 1
ATOM 597 C CA . ARG A 1 78 ? -15.282 -3.617 4.499 1.00 94.44 78 ARG A CA 1
ATOM 598 C C . ARG A 1 78 ? -14.943 -2.459 5.424 1.00 94.44 78 ARG A C 1
ATOM 600 O O . ARG A 1 78 ? -13.773 -2.196 5.692 1.00 94.44 78 ARG A O 1
ATOM 607 N N . LEU A 1 79 ? -15.982 -1.790 5.910 1.00 91.50 79 LEU A N 1
ATOM 608 C CA . LEU A 1 79 ? -15.849 -0.805 6.974 1.00 91.50 79 LEU A CA 1
ATOM 609 C C . LEU A 1 79 ? -15.698 -1.514 8.318 1.00 91.50 79 LEU A C 1
ATOM 611 O O . LEU A 1 79 ? -16.302 -2.561 8.554 1.00 91.50 79 LEU A O 1
ATOM 615 N N . GLU A 1 80 ? -14.908 -0.918 9.202 1.00 91.75 80 GLU A N 1
ATOM 616 C CA . GLU A 1 80 ? -14.840 -1.347 10.592 1.00 91.75 80 GLU A CA 1
ATOM 617 C C . GLU A 1 80 ? -16.158 -0.992 11.289 1.00 91.75 80 GLU A C 1
ATOM 619 O O . GLU A 1 80 ? -16.646 0.132 11.190 1.00 91.75 80 GLU A O 1
ATOM 624 N N . THR A 1 81 ? -16.758 -1.968 11.970 1.00 90.00 81 THR A N 1
ATOM 625 C CA . THR A 1 81 ? -18.012 -1.792 12.725 1.00 90.00 81 THR A CA 1
ATOM 626 C C . THR A 1 81 ? -17.852 -2.148 14.202 1.00 90.00 81 THR A C 1
ATOM 628 O O . THR A 1 81 ? -18.836 -2.276 14.93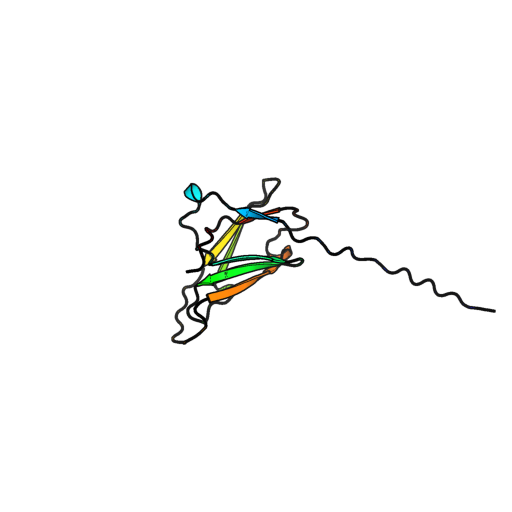4 1.00 90.00 81 THR A O 1
ATOM 631 N N . CYS A 1 82 ? -16.618 -2.383 14.647 1.00 89.44 82 CYS A N 1
ATOM 632 C CA . CYS A 1 82 ? -16.323 -2.730 16.027 1.00 89.44 82 CYS A CA 1
ATOM 633 C C . CYS A 1 82 ? -16.505 -1.521 16.951 1.00 89.44 82 CYS A C 1
ATOM 635 O O . CYS A 1 82 ? -16.148 -0.397 16.620 1.00 89.44 82 CYS A O 1
ATOM 637 N N . LYS A 1 83 ? -17.022 -1.773 18.155 1.00 77.88 83 LYS A N 1
ATOM 638 C CA . LYS A 1 83 ? -17.121 -0.779 19.235 1.00 77.88 83 LYS A CA 1
ATOM 639 C C . LYS A 1 83 ? -15.967 -0.949 20.223 1.00 77.88 83 LYS A C 1
ATOM 641 O O . LYS A 1 83 ? -16.197 -1.123 21.415 1.00 77.88 83 LYS A O 1
ATOM 646 N N . THR A 1 84 ? -14.742 -1.015 19.711 1.00 75.75 84 THR A N 1
ATOM 647 C CA . THR A 1 84 ? -13.543 -1.189 20.537 1.00 75.75 84 THR A CA 1
ATOM 648 C C . THR A 1 84 ? -12.730 0.095 20.579 1.00 75.75 84 THR A C 1
ATOM 650 O O . THR A 1 84 ? -12.738 0.871 19.627 1.00 75.75 84 THR A O 1
ATOM 653 N N . THR A 1 85 ? -12.003 0.300 21.673 1.00 72.88 85 THR A N 1
ATOM 654 C CA . THR A 1 85 ? -10.952 1.313 21.751 1.00 72.88 85 THR A CA 1
ATOM 655 C C . THR A 1 85 ? -9.639 0.623 21.401 1.00 72.88 85 THR A C 1
ATOM 657 O O . THR A 1 85 ? -8.947 0.108 22.276 1.00 72.88 85 THR A O 1
ATOM 660 N N . GLY A 1 86 ? -9.335 0.525 20.107 1.00 78.31 86 GLY A N 1
ATOM 661 C CA . GLY A 1 86 ? -8.035 0.044 19.639 1.00 78.31 86 GLY A CA 1
ATOM 662 C C . GLY A 1 86 ? -7.109 1.186 19.217 1.00 78.31 86 GLY A C 1
ATOM 663 O O . GLY A 1 86 ? -7.485 2.358 19.292 1.00 78.31 86 GLY A O 1
ATOM 664 N N . PRO A 1 87 ? -5.890 0.863 18.758 1.00 85.44 87 PRO A N 1
ATOM 665 C CA . PRO A 1 87 ? -4.996 1.855 18.179 1.00 85.44 87 PRO A CA 1
ATOM 666 C C . PRO A 1 87 ? -5.666 2.566 16.993 1.00 85.44 87 PRO A C 1
ATOM 668 O O . PRO A 1 87 ? -6.289 1.917 16.155 1.00 85.44 87 PRO A O 1
ATOM 671 N N . GLY A 1 88 ? -5.487 3.887 16.878 1.00 91.38 88 GLY A N 1
ATOM 672 C CA . GLY A 1 88 ? -6.060 4.701 15.789 1.00 91.38 88 GLY A CA 1
ATOM 673 C C . GLY A 1 88 ? -5.487 4.410 14.393 1.00 91.38 88 GLY A C 1
ATOM 674 O O . GLY A 1 88 ? -5.849 5.064 13.413 1.00 91.38 88 GLY A O 1
ATOM 675 N N . SER A 1 89 ? -4.581 3.437 14.292 1.00 94.88 89 SER A N 1
ATOM 676 C CA . SER A 1 89 ? -3.989 2.961 13.050 1.00 94.88 89 SER A CA 1
ATOM 677 C C . SER A 1 89 ? -3.683 1.472 13.132 1.00 94.88 89 SER A C 1
ATOM 679 O O . SER A 1 89 ? -3.437 0.956 14.221 1.00 94.88 89 SER A O 1
ATOM 681 N N . ALA A 1 90 ? -3.648 0.801 11.988 1.00 96.00 90 ALA A N 1
ATOM 682 C CA . ALA A 1 90 ? -3.218 -0.587 11.881 1.00 96.00 90 ALA A CA 1
ATOM 683 C C . ALA A 1 90 ? -2.127 -0.717 10.820 1.00 96.00 90 ALA A C 1
ATOM 685 O O . ALA A 1 90 ? -2.196 -0.071 9.771 1.00 96.00 90 ALA A O 1
ATOM 686 N N . GLU A 1 91 ? -1.137 -1.559 11.105 1.00 97.62 91 GLU A N 1
ATOM 687 C CA . GLU A 1 91 ? -0.130 -1.978 10.137 1.00 97.62 91 GLU A CA 1
ATOM 688 C C . GLU A 1 91 ? -0.536 -3.307 9.512 1.00 97.62 91 GLU A C 1
ATOM 690 O O . GLU A 1 91 ? -0.800 -4.279 10.221 1.00 97.62 91 GLU A O 1
ATOM 695 N N . ILE A 1 92 ? -0.572 -3.351 8.183 1.00 98.25 92 ILE A N 1
ATOM 696 C CA . ILE A 1 92 ? -0.909 -4.546 7.418 1.00 98.25 92 ILE A CA 1
ATOM 697 C C . ILE A 1 92 ? 0.263 -4.892 6.502 1.00 98.25 92 ILE A C 1
ATOM 699 O O . ILE A 1 92 ? 0.757 -4.056 5.747 1.00 98.25 92 ILE A O 1
ATOM 703 N N . ARG A 1 93 ? 0.699 -6.151 6.571 1.00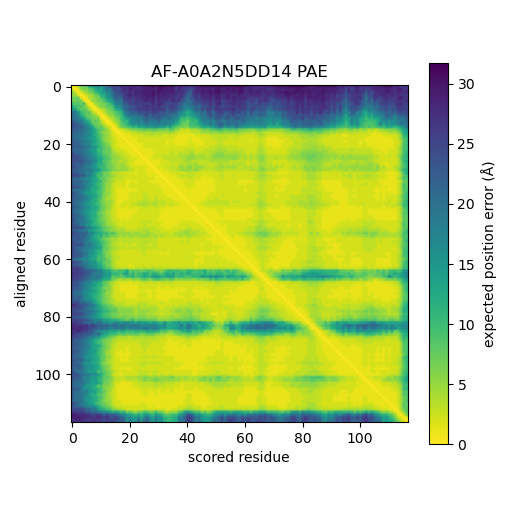 98.44 93 ARG A N 1
ATOM 704 C CA . ARG A 1 93 ? 1.804 -6.702 5.781 1.00 98.44 93 ARG A CA 1
ATOM 705 C C . ARG A 1 93 ? 1.269 -7.490 4.588 1.00 98.44 93 ARG A C 1
ATOM 707 O O . ARG A 1 93 ? 0.500 -8.433 4.787 1.00 98.44 93 ARG A O 1
ATOM 714 N N . PHE A 1 94 ? 1.733 -7.172 3.384 1.00 98.38 94 PHE A N 1
ATOM 715 C CA . PHE A 1 94 ? 1.480 -7.930 2.156 1.00 98.38 94 PHE A CA 1
ATOM 716 C C . PHE A 1 94 ? 2.785 -8.512 1.629 1.00 98.38 94 PHE A C 1
ATOM 718 O O . PHE A 1 94 ? 3.737 -7.772 1.392 1.00 98.38 94 PHE A O 1
ATOM 725 N N . GLY A 1 95 ? 2.841 -9.833 1.460 1.00 97.25 95 GLY A N 1
ATOM 726 C CA . GLY A 1 95 ? 4.038 -10.471 0.917 1.00 97.25 95 GLY A CA 1
ATOM 727 C C . GLY A 1 95 ? 4.264 -10.053 -0.535 1.00 97.25 95 GLY A C 1
ATOM 728 O O . GLY A 1 95 ? 3.308 -9.879 -1.289 1.00 97.25 95 GLY A O 1
ATOM 729 N N . TRP A 1 96 ? 5.518 -9.936 -0.969 1.00 96.25 96 TRP A N 1
ATOM 730 C CA . TRP A 1 96 ? 5.804 -9.605 -2.373 1.00 96.25 96 TRP A CA 1
ATOM 731 C C . TRP A 1 96 ? 5.217 -10.634 -3.351 1.00 96.25 96 TRP A C 1
ATOM 733 O O . TRP A 1 96 ? 4.622 -10.268 -4.362 1.00 96.25 96 TRP A O 1
ATOM 743 N N . SER A 1 97 ? 5.299 -11.923 -3.006 1.00 94.56 97 SER A N 1
ATOM 744 C CA . SER A 1 97 ? 4.694 -13.015 -3.780 1.00 94.56 97 SER A CA 1
ATOM 745 C C . SER A 1 97 ? 3.165 -12.979 -3.779 1.00 94.56 97 SER A C 1
ATOM 747 O O . SER A 1 97 ? 2.549 -13.303 -4.788 1.00 94.56 97 SER A O 1
ATOM 749 N N . GLU A 1 98 ? 2.550 -12.551 -2.678 1.00 96.94 98 GLU A N 1
ATOM 750 C CA . GLU A 1 98 ? 1.099 -12.379 -2.571 1.00 96.94 98 GLU A CA 1
ATOM 751 C C . GLU A 1 98 ? 0.593 -11.258 -3.481 1.00 96.94 98 GLU A C 1
ATOM 753 O O . GLU A 1 98 ? -0.457 -11.404 -4.100 1.00 96.94 98 GLU A O 1
ATOM 758 N N . LEU A 1 99 ? 1.356 -10.170 -3.602 1.00 97.12 99 LEU A N 1
ATOM 759 C CA . LEU A 1 99 ? 1.069 -9.089 -4.545 1.00 97.12 99 LEU A CA 1
ATOM 760 C C . LEU A 1 99 ? 1.357 -9.485 -6.004 1.00 97.12 99 LEU A C 1
ATOM 762 O O . LEU A 1 99 ? 1.053 -8.722 -6.913 1.00 97.12 99 LEU A O 1
ATOM 766 N N . GLY A 1 100 ? 1.970 -10.647 -6.251 1.00 95.38 100 GLY A N 1
ATOM 767 C CA . GLY A 1 100 ? 2.446 -11.029 -7.582 1.00 95.38 100 GLY A CA 1
ATOM 768 C C . GLY A 1 100 ? 3.650 -10.206 -8.060 1.00 95.38 100 GLY A C 1
ATOM 769 O O . GLY A 1 100 ? 3.951 -10.191 -9.250 1.00 95.38 100 GLY A O 1
ATOM 770 N N . ILE A 1 101 ? 4.353 -9.531 -7.147 1.00 94.25 101 ILE A N 1
ATOM 771 C CA . ILE A 1 101 ? 5.497 -8.661 -7.438 1.00 94.25 101 ILE A CA 1
ATOM 772 C C . ILE A 1 101 ? 6.782 -9.413 -7.077 1.00 94.25 101 ILE A C 1
ATOM 774 O O . ILE A 1 101 ? 7.304 -9.296 -5.972 1.00 94.25 101 ILE A O 1
ATOM 778 N N . ALA A 1 102 ? 7.308 -10.213 -8.002 1.00 87.94 102 ALA A N 1
ATOM 779 C CA . ALA A 1 102 ? 8.551 -10.959 -7.794 1.00 87.94 102 ALA A CA 1
ATOM 780 C C . ALA A 1 102 ? 9.740 -10.272 -8.484 1.00 87.94 102 ALA A C 1
ATOM 782 O O . ALA A 1 102 ? 9.690 -9.977 -9.673 1.00 87.94 102 ALA A O 1
ATOM 783 N N . GLY A 1 103 ? 10.830 -10.035 -7.745 1.00 87.62 103 GLY A N 1
ATOM 784 C CA . GLY A 1 103 ? 12.094 -9.535 -8.310 1.00 87.62 103 GLY A CA 1
ATOM 785 C C . GLY A 1 103 ? 12.083 -8.074 -8.780 1.00 87.62 103 GLY A C 1
ATOM 786 O O . GLY A 1 103 ? 13.046 -7.632 -9.406 1.00 87.62 103 GLY A O 1
ATOM 787 N N . ALA A 1 104 ? 11.027 -7.313 -8.481 1.00 92.62 104 ALA A N 1
ATOM 788 C CA . ALA A 1 104 ? 10.947 -5.905 -8.843 1.00 92.62 104 ALA A CA 1
ATOM 789 C C . ALA A 1 104 ? 12.016 -5.081 -8.106 1.00 92.62 104 ALA A C 1
ATOM 791 O O . ALA A 1 104 ? 12.216 -5.212 -6.900 1.00 92.62 104 ALA A O 1
ATOM 792 N N . THR A 1 105 ? 12.697 -4.190 -8.826 1.00 94.50 105 THR A N 1
ATOM 793 C CA . THR A 1 105 ? 13.684 -3.274 -8.221 1.00 94.50 105 THR A CA 1
ATOM 794 C C . THR A 1 105 ? 13.033 -2.025 -7.623 1.00 94.50 105 THR A C 1
ATOM 796 O O . THR A 1 105 ? 13.612 -1.366 -6.753 1.00 94.50 105 THR A O 1
ATOM 799 N N . ALA A 1 106 ? 11.823 -1.705 -8.078 1.00 96.94 106 ALA A N 1
ATOM 800 C CA . ALA A 1 106 ? 10.980 -0.635 -7.581 1.00 96.94 106 ALA A CA 1
ATOM 801 C C . ALA A 1 106 ? 9.502 -1.013 -7.731 1.00 96.94 106 ALA A C 1
ATOM 803 O O . ALA A 1 106 ? 9.162 -1.840 -8.572 1.00 96.94 106 ALA A O 1
ATOM 804 N N . VAL A 1 107 ? 8.648 -0.386 -6.929 1.00 97.88 107 VAL A N 1
ATOM 805 C CA . VAL A 1 107 ? 7.186 -0.501 -6.971 1.00 97.88 107 VAL A CA 1
ATOM 806 C C . VAL A 1 107 ? 6.610 0.892 -6.776 1.00 97.88 107 VAL A C 1
ATOM 808 O O . VAL A 1 107 ? 7.098 1.644 -5.925 1.00 97.88 107 VAL A O 1
ATOM 811 N N . ARG A 1 108 ? 5.581 1.251 -7.541 1.00 98.00 108 ARG A N 1
ATOM 812 C CA . ARG A 1 108 ? 4.867 2.511 -7.340 1.00 98.00 108 ARG A CA 1
ATOM 813 C C . ARG A 1 108 ? 3.638 2.284 -6.481 1.00 98.00 108 ARG A C 1
ATOM 815 O O . ARG A 1 108 ? 2.786 1.472 -6.819 1.00 98.00 108 ARG A O 1
ATOM 822 N N . VAL A 1 109 ? 3.538 3.008 -5.375 1.00 98.19 109 VAL A N 1
ATOM 823 C CA . VAL A 1 109 ? 2.369 2.960 -4.495 1.00 98.19 109 VAL A CA 1
ATOM 824 C C . VAL A 1 109 ? 1.440 4.095 -4.898 1.00 98.19 109 VAL A C 1
ATOM 826 O O . VAL A 1 109 ? 1.789 5.263 -4.738 1.00 98.19 109 VAL A O 1
ATOM 829 N N . LEU A 1 110 ? 0.282 3.745 -5.454 1.00 98.06 110 LEU A N 1
ATOM 830 C CA . LEU A 1 110 ? -0.667 4.718 -5.997 1.00 98.06 110 LEU A CA 1
ATOM 831 C C . LEU A 1 110 ? -1.457 5.444 -4.911 1.00 98.06 110 LEU A C 1
ATOM 833 O O . LEU A 1 110 ? -1.881 6.576 -5.119 1.00 98.06 110 LEU A O 1
ATOM 837 N 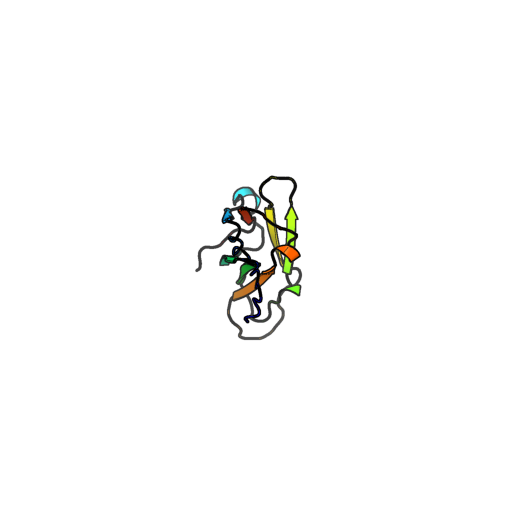N . ASN A 1 111 ? -1.659 4.806 -3.755 1.00 97.94 111 ASN A N 1
ATOM 838 C CA . ASN A 1 111 ? -2.369 5.429 -2.648 1.00 97.94 111 ASN A CA 1
ATOM 839 C C . ASN A 1 111 ? -1.665 6.714 -2.190 1.00 97.94 111 ASN A C 1
ATOM 841 O O . ASN A 1 111 ? -0.443 6.699 -1.998 1.00 97.94 111 ASN A O 1
ATOM 845 N N . PRO A 1 112 ? -2.415 7.795 -1.923 1.00 96.38 112 PRO A N 1
ATOM 846 C CA . PRO A 1 112 ? -1.840 8.990 -1.337 1.00 96.38 112 PRO A CA 1
ATOM 847 C C . PRO A 1 112 ? -1.314 8.664 0.063 1.00 96.38 112 PRO A C 1
ATOM 849 O O . PRO A 1 112 ? -1.970 7.984 0.855 1.00 96.38 112 PRO A O 1
ATOM 852 N N . ILE A 1 113 ? -0.120 9.162 0.374 1.00 93.75 113 ILE A N 1
ATOM 853 C CA . ILE A 1 113 ? 0.496 9.002 1.691 1.00 93.75 113 ILE A CA 1
ATOM 854 C C . ILE A 1 113 ? 0.302 10.322 2.435 1.00 93.75 113 ILE A C 1
ATOM 856 O O . ILE A 1 113 ? 0.873 11.351 2.064 1.00 93.75 113 ILE A O 1
ATOM 860 N N . GLY A 1 114 ? -0.553 10.311 3.456 1.00 79.44 114 GLY A N 1
ATOM 861 C CA . GLY A 1 114 ? -0.796 11.474 4.298 1.00 79.44 114 GLY A CA 1
ATOM 862 C C . GLY A 1 114 ? 0.453 11.858 5.090 1.00 79.44 114 GLY A C 1
ATOM 863 O O . GLY A 1 114 ? 1.269 11.009 5.447 1.00 79.44 114 GLY A O 1
ATOM 864 N N . LYS A 1 115 ? 0.596 13.145 5.429 1.00 55.41 115 LYS A N 1
ATOM 865 C CA . LYS A 1 115 ? 1.522 13.527 6.503 1.00 55.41 115 LYS A CA 1
ATOM 866 C C . LYS A 1 115 ? 0.975 12.930 7.798 1.00 55.41 115 LYS A C 1
ATOM 868 O O . LYS A 1 115 ? -0.211 13.101 8.073 1.00 55.41 115 LYS A O 1
ATOM 873 N N . ALA A 1 116 ? 1.811 12.222 8.559 1.00 44.19 116 ALA A N 1
ATOM 874 C CA . ALA A 1 116 ? 1.470 11.830 9.922 1.00 44.19 116 ALA A CA 1
ATOM 875 C C . ALA A 1 116 ? 0.974 13.086 10.658 1.00 44.19 116 ALA A C 1
ATOM 877 O O . ALA A 1 116 ? 1.721 14.060 10.766 1.00 44.19 116 ALA A O 1
ATOM 878 N N . GLY A 1 117 ? -0.313 13.094 11.012 1.00 37.41 117 GLY A N 1
ATOM 879 C CA . GLY A 1 117 ? -0.912 14.155 11.818 1.00 37.41 117 GLY A CA 1
ATOM 880 C C . GLY A 1 117 ? -0.349 14.162 13.227 1.00 37.41 117 GLY A C 1
ATOM 881 O O . GLY A 1 117 ? 0.072 13.074 13.689 1.00 37.41 117 GLY A O 1
#

Nearest PDB structures (foldseek):
  8u18-assembly1_A  TM=3.677E-01  e=4.498E+00  Mus musculus

Organism: NCBI:txid2055137

Foldseek 3Di:
DDDDDDDDDDPDDQQDWAAEDEADCVVQVPAQEFQDWDTDSFWIKTKHFDQAPDDPVQKDKDWDDPDLAIEMGMHGPDDDPDPDNHPRMDIDIDTCVNNVNPPRNHHYYHHHHDHND